Protein AF-A0AAW7A2A3-F1 (afdb_monomer_lite)

Structure (mmCIF, N/CA/C/O backbone):
data_AF-A0AAW7A2A3-F1
#
_entry.id   AF-A0AAW7A2A3-F1
#
loop_
_atom_site.group_PDB
_atom_site.id
_atom_site.type_symbol
_atom_site.label_atom_id
_atom_site.label_alt_id
_atom_site.label_comp_id
_atom_site.label_asym_id
_atom_site.label_entity_id
_atom_site.label_seq_id
_atom_site.pdbx_PDB_ins_code
_atom_site.Cartn_x
_atom_site.Cartn_y
_atom_site.Cartn_z
_atom_site.occupancy
_atom_site.B_iso_or_equiv
_atom_site.auth_seq_id
_atom_site.auth_comp_id
_atom_site.auth_asym_id
_atom_site.auth_atom_id
_atom_site.pdbx_PDB_model_num
ATOM 1 N N . MET A 1 1 ? -3.546 -14.187 14.830 1.00 72.31 1 MET A N 1
ATOM 2 C CA . MET A 1 1 ? -2.848 -13.760 13.593 1.00 72.31 1 MET A CA 1
ATOM 3 C C . MET A 1 1 ? -2.333 -12.340 13.786 1.00 72.31 1 MET A C 1
ATOM 5 O O . MET A 1 1 ? -3.134 -11.482 14.148 1.00 72.31 1 MET A O 1
ATOM 9 N N . SER A 1 2 ? -1.035 -12.089 13.595 1.00 92.38 2 SER A N 1
ATOM 10 C CA . SER A 1 2 ? -0.449 -10.743 13.715 1.00 92.38 2 SER A CA 1
ATOM 11 C C . SER A 1 2 ? -0.889 -9.828 12.5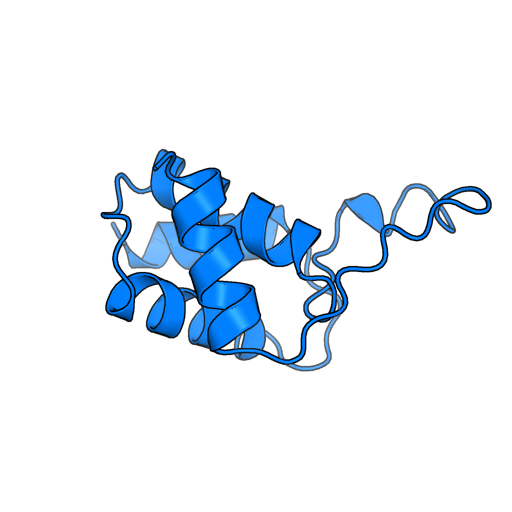65 1.00 92.38 2 SER A C 1
ATOM 13 O O . SER A 1 2 ? -1.277 -10.313 11.501 1.00 92.38 2 SER A O 1
ATOM 15 N N . ASN A 1 3 ? -0.813 -8.504 12.740 1.00 92.38 3 ASN A N 1
ATOM 16 C CA . ASN A 1 3 ? -1.155 -7.551 11.671 1.00 92.38 3 ASN A CA 1
ATOM 17 C C . ASN A 1 3 ? -0.305 -7.778 10.412 1.00 92.38 3 ASN A C 1
ATOM 19 O O . ASN A 1 3 ? -0.837 -7.785 9.305 1.00 92.38 3 ASN A O 1
ATOM 23 N N . THR A 1 4 ? 0.981 -8.096 10.575 1.00 92.44 4 THR A N 1
ATOM 24 C CA . THR A 1 4 ? 1.872 -8.499 9.477 1.00 92.44 4 THR A CA 1
ATOM 25 C C . THR A 1 4 ? 1.343 -9.718 8.723 1.00 92.44 4 THR A C 1
ATOM 27 O O . THR A 1 4 ? 1.313 -9.711 7.492 1.00 92.44 4 THR A O 1
ATOM 30 N N . GLN A 1 5 ? 0.888 -10.755 9.436 1.00 93.31 5 GLN A N 1
ATOM 31 C CA . GLN A 1 5 ? 0.297 -11.945 8.815 1.00 93.31 5 GLN A CA 1
ATOM 32 C C . GLN A 1 5 ? -1.022 -11.620 8.105 1.00 93.31 5 GLN A C 1
ATOM 34 O O . GLN A 1 5 ? -1.232 -12.102 6.996 1.00 93.31 5 GLN A O 1
ATOM 39 N N . LYS A 1 6 ? -1.880 -10.777 8.699 1.00 94.44 6 LYS A N 1
ATOM 40 C CA . LYS A 1 6 ? -3.148 -10.341 8.090 1.00 94.44 6 LYS A CA 1
ATOM 41 C C . LYS A 1 6 ? -2.914 -9.619 6.761 1.00 94.44 6 LYS A C 1
ATOM 43 O O . LYS A 1 6 ? -3.520 -9.992 5.762 1.00 94.44 6 LYS A O 1
ATOM 48 N N . VAL A 1 7 ? -2.014 -8.631 6.740 1.00 94.19 7 VAL A N 1
ATOM 49 C CA . VAL A 1 7 ? -1.667 -7.872 5.524 1.00 94.19 7 VAL A CA 1
ATOM 50 C C . VAL A 1 7 ? -1.040 -8.794 4.479 1.00 94.19 7 VAL A C 1
ATOM 52 O O . VAL A 1 7 ? -1.447 -8.776 3.324 1.00 94.19 7 VAL A O 1
ATOM 55 N N . THR A 1 8 ? -0.093 -9.647 4.884 1.00 94.06 8 THR A N 1
ATOM 56 C CA . THR A 1 8 ? 0.575 -10.592 3.972 1.00 94.06 8 THR A CA 1
ATOM 57 C C . THR A 1 8 ? -0.422 -11.548 3.326 1.00 94.06 8 THR A C 1
ATOM 59 O O . THR A 1 8 ? -0.403 -11.715 2.110 1.00 94.06 8 THR A O 1
ATOM 62 N N . LYS A 1 9 ? -1.298 -12.166 4.128 1.00 94.94 9 LYS A N 1
ATOM 63 C CA . LYS A 1 9 ? -2.327 -13.079 3.629 1.00 94.94 9 LYS A CA 1
ATOM 64 C C . LYS A 1 9 ? -3.265 -12.361 2.666 1.00 94.94 9 LYS A C 1
ATOM 66 O O . LYS A 1 9 ? -3.460 -12.835 1.558 1.00 94.94 9 LYS A O 1
ATOM 71 N N . TRP A 1 10 ? -3.766 -11.187 3.048 1.00 96.25 10 TRP A N 1
ATOM 72 C CA . TRP A 1 10 ? -4.654 -10.419 2.182 1.00 96.25 10 TRP A CA 1
ATOM 73 C C . TRP A 1 10 ? -3.985 -10.043 0.851 1.00 96.25 10 TRP A C 1
ATOM 75 O O . TRP A 1 10 ? -4.583 -10.243 -0.200 1.00 96.25 10 TRP A O 1
ATOM 85 N N . LEU A 1 11 ? -2.731 -9.576 0.866 1.00 94.88 11 LEU A N 1
ATOM 86 C CA . LEU A 1 11 ? -2.003 -9.244 -0.361 1.00 94.88 11 LEU A CA 1
ATOM 87 C C . LEU A 1 11 ? -1.782 -10.476 -1.250 1.00 94.88 11 LEU A C 1
ATOM 89 O O . LEU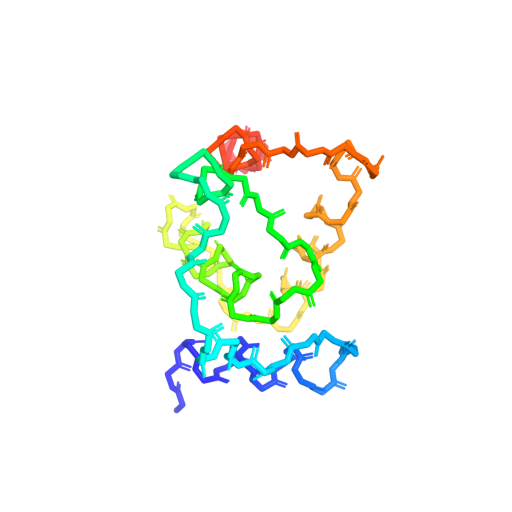 A 1 11 ? -1.947 -10.369 -2.459 1.00 94.88 11 LEU A O 1
ATOM 93 N N . LYS A 1 12 ? -1.445 -11.642 -0.686 1.00 94.12 12 LYS A N 1
ATOM 94 C CA . LYS A 1 12 ? -1.303 -12.888 -1.461 1.00 94.12 12 LY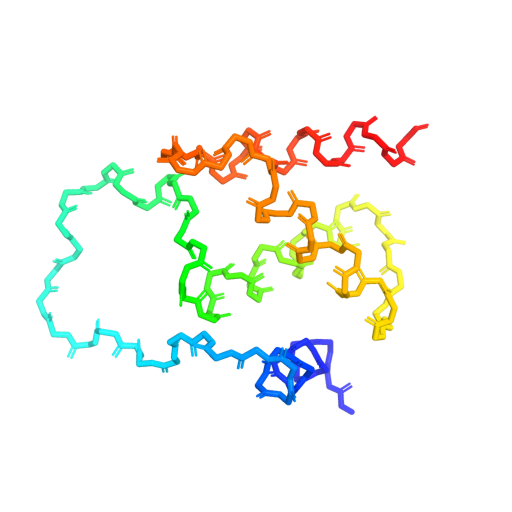S A CA 1
ATOM 95 C C . LYS A 1 12 ? -2.624 -13.362 -2.064 1.00 94.12 12 LYS A C 1
ATOM 97 O O . LYS A 1 12 ? -2.639 -13.796 -3.206 1.00 94.12 12 LYS A O 1
ATOM 102 N N . ASP A 1 13 ? -3.711 -13.251 -1.308 1.00 95.50 13 ASP A N 1
ATOM 103 C CA . ASP A 1 13 ? -5.026 -13.737 -1.731 1.00 95.50 13 ASP A CA 1
ATOM 104 C C . ASP A 1 13 ? -5.690 -12.799 -2.768 1.00 95.50 13 ASP A C 1
ATOM 106 O O . ASP A 1 13 ? -6.568 -13.233 -3.505 1.00 95.50 13 ASP A O 1
ATOM 110 N N . ASN A 1 14 ? -5.290 -11.518 -2.834 1.00 94.88 14 ASN A N 1
ATOM 111 C CA . ASN A 1 14 ? -5.966 -10.485 -3.642 1.00 94.88 14 ASN A CA 1
ATOM 112 C C . ASN A 1 14 ? -5.068 -9.814 -4.698 1.00 94.88 14 ASN A C 1
ATOM 114 O O . ASN A 1 14 ? -5.520 -8.918 -5.414 1.00 94.88 14 ASN A O 1
ATOM 118 N N . THR A 1 15 ? -3.783 -10.170 -4.784 1.00 92.62 15 THR A N 1
ATOM 119 C CA . THR A 1 15 ? -2.837 -9.528 -5.708 1.00 92.62 15 THR A CA 1
ATOM 120 C C . THR A 1 15 ? -1.820 -10.517 -6.263 1.00 92.62 15 THR A C 1
ATOM 122 O O . THR A 1 15 ? -1.421 -11.456 -5.585 1.00 92.62 15 THR A O 1
ATOM 125 N N . ASN A 1 16 ? -1.310 -10.225 -7.460 1.00 90.69 16 ASN A N 1
ATOM 126 C CA . ASN A 1 16 ? -0.221 -10.975 -8.094 1.00 90.69 16 ASN A CA 1
ATOM 127 C C . ASN A 1 16 ? 1.146 -10.297 -7.872 1.00 90.69 16 ASN A C 1
ATOM 129 O O . ASN A 1 16 ? 1.955 -10.213 -8.792 1.00 90.69 16 ASN A O 1
ATOM 133 N N . LEU A 1 17 ? 1.380 -9.725 -6.683 1.00 89.88 17 LEU A N 1
ATOM 134 C CA . LEU A 1 17 ? 2.657 -9.078 -6.354 1.00 89.88 17 LEU A CA 1
ATOM 135 C C . LEU A 1 17 ? 3.790 -10.104 -6.261 1.00 89.88 17 LEU A C 1
ATOM 137 O O . LEU A 1 17 ? 3.576 -11.247 -5.854 1.00 89.88 17 LEU A O 1
ATOM 141 N N . SER A 1 18 ? 5.012 -9.672 -6.572 1.00 88.56 18 SER A N 1
ATOM 142 C CA . SER A 1 18 ? 6.187 -10.515 -6.398 1.00 88.56 18 SER A CA 1
ATOM 143 C C . SER A 1 18 ? 6.521 -10.680 -4.915 1.00 88.56 18 SER A C 1
ATOM 145 O O . SER A 1 18 ? 6.659 -9.704 -4.177 1.00 88.56 18 SER A O 1
ATOM 147 N N . TRP A 1 19 ? 6.663 -11.931 -4.479 1.00 84.81 19 TRP A N 1
ATOM 148 C CA . TRP A 1 19 ? 7.108 -12.308 -3.131 1.00 84.81 19 TRP A CA 1
ATOM 149 C C . TRP A 1 19 ? 8.479 -12.978 -3.140 1.00 84.81 19 TRP A C 1
ATOM 151 O O . TRP A 1 19 ? 8.899 -13.554 -2.128 1.00 84.81 19 TRP A O 1
ATOM 161 N N . THR A 1 20 ? 9.182 -12.920 -4.268 1.00 76.75 20 THR A N 1
ATOM 162 C CA . THR A 1 20 ? 10.586 -13.296 -4.319 1.00 76.75 20 THR A CA 1
ATOM 163 C C . THR A 1 20 ? 11.352 -12.222 -3.566 1.00 76.75 20 THR A C 1
ATOM 165 O O . THR A 1 20 ? 11.434 -11.087 -4.022 1.00 76.75 20 THR A O 1
ATOM 168 N N . ARG A 1 21 ? 11.905 -12.550 -2.393 1.00 59.06 21 ARG A N 1
ATOM 169 C CA . ARG A 1 21 ? 13.033 -11.756 -1.908 1.00 59.06 21 ARG A CA 1
ATOM 170 C C . ARG A 1 21 ? 14.118 -11.981 -2.942 1.00 59.06 21 ARG A C 1
ATOM 172 O O . ARG A 1 21 ? 14.587 -13.111 -3.053 1.00 59.06 21 ARG A O 1
ATOM 179 N N . THR A 1 22 ? 14.469 -10.965 -3.713 1.00 57.03 22 THR A N 1
ATOM 180 C CA . THR A 1 22 ? 15.661 -11.015 -4.558 1.00 57.03 22 THR A CA 1
ATOM 181 C C . THR A 1 22 ? 16.861 -11.074 -3.610 1.00 57.03 22 THR A C 1
ATOM 183 O O . THR A 1 22 ? 17.395 -10.063 -3.173 1.00 57.03 22 THR A O 1
ATOM 186 N N . GLY A 1 23 ? 17.172 -12.281 -3.136 1.00 48.19 23 GLY A N 1
ATOM 187 C CA . GLY A 1 23 ? 18.357 -12.611 -2.361 1.00 48.19 23 GLY A CA 1
ATOM 188 C C . GLY A 1 23 ? 19.423 -13.046 -3.348 1.00 48.19 23 GLY A C 1
ATOM 189 O O . GLY A 1 23 ? 19.567 -14.236 -3.601 1.00 48.19 23 GLY A O 1
ATOM 190 N N . GLY A 1 24 ? 20.084 -12.075 -3.964 1.00 46.16 24 GLY A N 1
ATOM 191 C CA . GLY A 1 24 ? 21.096 -12.308 -4.985 1.00 46.16 24 GLY A CA 1
ATOM 192 C C . GLY A 1 24 ? 21.565 -10.980 -5.552 1.00 46.16 24 GLY A C 1
ATOM 193 O O . GLY A 1 24 ? 20.865 -10.399 -6.373 1.00 46.16 24 GLY A O 1
ATOM 194 N N . ASP A 1 25 ? 22.722 -10.558 -5.047 1.00 41.94 25 ASP A N 1
ATOM 195 C CA . ASP A 1 25 ? 23.503 -9.358 -5.338 1.00 41.94 25 ASP A CA 1
ATOM 196 C C . ASP A 1 25 ? 22.849 -7.997 -5.068 1.00 41.94 25 ASP A C 1
ATOM 198 O O . ASP A 1 25 ? 21.652 -7.774 -5.207 1.00 41.94 25 ASP A O 1
ATOM 202 N N . GLU A 1 26 ? 23.678 -7.115 -4.522 1.00 47.03 26 GLU A N 1
ATOM 203 C CA . GLU A 1 26 ? 23.354 -5.863 -3.847 1.00 47.03 26 GLU A CA 1
ATOM 204 C C . GLU A 1 26 ? 22.271 -5.022 -4.545 1.00 47.03 26 GLU A C 1
ATOM 206 O O . GLU A 1 26 ? 22.203 -4.988 -5.774 1.00 47.03 26 GLU A O 1
ATOM 211 N N . PRO A 1 27 ? 21.437 -4.273 -3.791 1.00 49.06 27 PRO A N 1
ATOM 212 C CA . PRO A 1 27 ? 20.455 -3.405 -4.422 1.00 49.06 27 PRO A CA 1
ATOM 213 C C . PRO A 1 27 ? 21.186 -2.440 -5.360 1.00 49.06 27 PRO A C 1
ATOM 215 O O . PRO A 1 27 ? 22.149 -1.804 -4.913 1.00 49.06 27 PRO A O 1
ATOM 218 N N . PRO A 1 28 ? 20.751 -2.307 -6.625 1.00 47.50 28 PRO A N 1
ATOM 219 C CA . PRO A 1 28 ? 21.354 -1.362 -7.543 1.00 47.50 28 PRO A CA 1
ATOM 220 C C . PRO A 1 28 ? 21.194 0.033 -6.939 1.00 47.50 28 PRO A C 1
ATOM 222 O O . PRO A 1 28 ? 20.101 0.578 -6.896 1.00 47.50 28 PRO A O 1
ATOM 225 N N . VAL A 1 29 ? 22.306 0.580 -6.439 1.00 51.53 29 VAL A N 1
ATOM 226 C CA . VAL A 1 29 ? 22.482 1.955 -5.958 1.00 51.53 29 VAL A CA 1
ATOM 227 C C . VAL A 1 29 ? 21.573 2.338 -4.771 1.00 51.53 29 VAL A C 1
ATOM 229 O O . VAL A 1 29 ? 20.350 2.332 -4.832 1.00 51.53 29 VAL A O 1
ATOM 232 N N . LYS A 1 30 ? 22.179 2.782 -3.662 1.00 54.56 30 LYS A N 1
ATOM 233 C CA . LYS A 1 30 ? 21.533 3.213 -2.394 1.00 54.56 30 LYS A CA 1
ATOM 234 C C . LYS A 1 30 ? 20.290 4.130 -2.520 1.00 54.56 30 LYS A C 1
ATOM 236 O O . LYS A 1 30 ? 19.565 4.272 -1.540 1.00 54.56 30 LYS A O 1
ATOM 241 N N . GLN A 1 31 ? 20.044 4.746 -3.678 1.00 54.06 31 GLN A N 1
ATOM 242 C CA . GLN A 1 31 ? 18.887 5.596 -3.963 1.00 54.06 31 GLN A CA 1
ATOM 243 C C . GLN A 1 31 ? 17.562 4.840 -4.114 1.00 54.06 31 GLN A C 1
ATOM 245 O O . GLN A 1 31 ? 16.560 5.370 -3.644 1.00 54.06 31 GLN A O 1
ATOM 250 N N . ASP A 1 32 ? 17.520 3.640 -4.708 1.00 64.94 32 ASP A N 1
ATOM 251 C CA . ASP A 1 32 ? 16.234 2.975 -4.998 1.00 64.94 32 ASP A CA 1
ATOM 252 C C . ASP A 1 32 ? 15.490 2.537 -3.723 1.00 64.94 32 ASP A C 1
ATOM 254 O O . ASP A 1 32 ? 14.265 2.539 -3.703 1.00 64.94 32 ASP A O 1
ATOM 258 N N . ARG A 1 33 ? 16.204 2.334 -2.604 1.00 73.12 33 ARG A N 1
ATOM 259 C CA . ARG A 1 33 ? 15.615 2.068 -1.271 1.00 73.12 33 ARG A CA 1
ATOM 260 C C . ARG A 1 33 ? 14.729 3.200 -0.737 1.00 73.12 33 ARG A C 1
ATOM 262 O O . ARG A 1 33 ? 13.977 2.996 0.212 1.00 73.12 33 ARG A O 1
ATOM 269 N N . LEU A 1 34 ? 14.870 4.414 -1.274 1.00 84.69 34 LEU A N 1
ATOM 270 C CA . LEU A 1 34 ? 14.042 5.557 -0.885 1.00 84.69 34 LEU A CA 1
ATOM 271 C C . LEU A 1 34 ? 12.694 5.567 -1.606 1.00 84.69 34 LEU A C 1
ATOM 273 O O . LEU A 1 34 ? 11.821 6.340 -1.211 1.00 84.69 34 LEU A O 1
ATOM 277 N N . TYR A 1 35 ? 12.532 4.754 -2.650 1.00 88.25 35 TYR A N 1
ATOM 278 C CA . TYR A 1 35 ? 11.357 4.718 -3.508 1.00 88.25 35 TYR A CA 1
ATOM 279 C C . TYR A 1 35 ? 10.572 3.432 -3.283 1.00 88.25 35 TYR A C 1
ATOM 281 O O . TYR A 1 35 ? 11.142 2.393 -2.982 1.00 88.25 35 TYR A O 1
ATOM 289 N N . ILE A 1 36 ? 9.253 3.504 -3.439 1.00 89.56 36 ILE A N 1
ATOM 290 C CA . ILE A 1 36 ? 8.385 2.343 -3.244 1.00 89.56 36 ILE A CA 1
ATOM 291 C C . ILE A 1 36 ? 8.338 1.475 -4.507 1.00 89.56 36 ILE A C 1
ATOM 293 O O . ILE A 1 36 ? 7.886 1.932 -5.563 1.00 89.56 36 ILE A O 1
ATOM 297 N N . ASN A 1 37 ? 8.713 0.197 -4.402 1.00 89.00 37 ASN A N 1
ATOM 298 C CA . ASN A 1 37 ? 8.444 -0.785 -5.446 1.00 89.00 37 ASN A CA 1
ATOM 299 C C . ASN A 1 37 ? 7.009 -1.311 -5.327 1.00 89.00 37 ASN A C 1
ATOM 301 O O . ASN A 1 37 ? 6.681 -2.189 -4.527 1.00 89.00 37 ASN A O 1
ATOM 305 N N . ARG A 1 38 ? 6.124 -0.790 -6.183 1.00 89.12 38 ARG A N 1
ATOM 306 C CA . ARG A 1 38 ? 4.701 -1.167 -6.200 1.00 89.12 38 ARG A CA 1
ATOM 307 C C . ARG A 1 38 ? 4.434 -2.592 -6.702 1.00 89.12 38 ARG A C 1
ATOM 309 O O . ARG A 1 38 ? 3.286 -3.034 -6.635 1.00 89.12 38 ARG A O 1
ATOM 316 N N . SER A 1 39 ? 5.459 -3.282 -7.201 1.00 88.25 39 SER A N 1
ATOM 317 C CA . SER A 1 39 ? 5.387 -4.662 -7.688 1.00 88.25 39 SER A CA 1
ATOM 318 C C . SER A 1 39 ? 5.860 -5.688 -6.653 1.00 88.25 39 SER A C 1
ATOM 320 O O . SER A 1 39 ? 5.582 -6.875 -6.819 1.00 88.25 39 SER A O 1
ATOM 322 N N . GLU A 1 40 ? 6.522 -5.261 -5.571 1.00 89.62 40 GLU A N 1
ATOM 323 C CA . GLU A 1 40 ? 7.025 -6.150 -4.520 1.00 89.62 40 GLU A CA 1
ATOM 324 C C . GLU A 1 40 ? 6.088 -6.201 -3.309 1.00 89.62 40 GLU A C 1
ATOM 326 O O . GLU A 1 40 ? 5.830 -5.211 -2.624 1.00 89.62 40 GLU A O 1
ATOM 331 N N . GLY A 1 41 ? 5.600 -7.404 -3.000 1.00 90.81 41 GLY A N 1
ATOM 332 C CA . GLY A 1 41 ? 4.665 -7.653 -1.906 1.00 90.81 41 GLY A CA 1
ATOM 333 C C . GLY A 1 41 ? 5.222 -7.280 -0.533 1.00 90.81 41 GLY A C 1
ATOM 334 O O . GLY A 1 41 ? 4.467 -6.815 0.321 1.00 90.81 41 GLY A O 1
ATOM 335 N N . TYR A 1 42 ? 6.535 -7.429 -0.322 1.00 89.69 42 TYR A N 1
ATOM 336 C CA . TYR A 1 42 ? 7.187 -7.048 0.935 1.00 89.69 42 TYR A CA 1
ATOM 337 C C . TYR A 1 42 ? 7.186 -5.536 1.156 1.00 89.69 42 TYR A C 1
ATOM 339 O O . TYR A 1 42 ? 6.801 -5.096 2.238 1.00 89.69 42 TYR A O 1
ATOM 347 N N . GLU A 1 43 ? 7.536 -4.753 0.135 1.00 90.31 43 GLU A N 1
ATOM 348 C CA . GLU A 1 43 ? 7.562 -3.290 0.224 1.00 90.31 43 GLU A CA 1
ATOM 349 C C . GLU A 1 43 ? 6.158 -2.723 0.441 1.00 90.31 43 GLU A C 1
ATOM 351 O O . GLU A 1 43 ? 5.942 -1.902 1.333 1.00 90.31 43 GLU A O 1
ATOM 356 N N . ILE A 1 44 ? 5.169 -3.234 -0.300 1.00 92.94 44 ILE A N 1
ATOM 357 C CA . ILE A 1 44 ? 3.767 -2.846 -0.115 1.00 92.94 44 ILE A CA 1
ATOM 358 C C . ILE A 1 44 ? 3.264 -3.208 1.287 1.00 92.94 44 ILE A C 1
ATOM 360 O O . ILE A 1 44 ? 2.589 -2.400 1.928 1.00 92.94 44 ILE A O 1
ATOM 364 N N . ARG A 1 45 ? 3.591 -4.404 1.793 1.00 94.50 45 ARG A N 1
ATOM 365 C CA . ARG A 1 45 ? 3.223 -4.824 3.152 1.00 94.50 45 ARG A CA 1
ATOM 366 C C . ARG A 1 45 ? 3.824 -3.889 4.195 1.00 94.50 45 ARG A C 1
ATOM 368 O O . ARG A 1 45 ? 3.098 -3.436 5.079 1.00 94.50 45 ARG A O 1
ATOM 375 N N . ASP A 1 46 ? 5.126 -3.635 4.118 1.00 92.75 46 ASP A N 1
ATOM 376 C CA . ASP A 1 46 ? 5.837 -2.833 5.115 1.00 92.75 46 ASP A CA 1
ATOM 377 C C . ASP A 1 46 ? 5.371 -1.374 5.081 1.00 92.75 46 ASP A C 1
ATOM 379 O O . ASP A 1 46 ? 5.140 -0.778 6.137 1.00 92.75 46 ASP A O 1
ATOM 383 N N . PHE A 1 47 ? 5.082 -0.843 3.889 1.00 94.38 47 PHE A N 1
ATOM 384 C CA . PHE A 1 47 ? 4.430 0.452 3.731 1.00 94.38 47 PHE A CA 1
ATOM 385 C C . PHE A 1 47 ? 3.048 0.493 4.403 1.00 94.38 47 PHE A C 1
ATOM 387 O O . PHE A 1 47 ? 2.782 1.395 5.196 1.00 94.38 47 PHE A O 1
ATOM 394 N N . ILE A 1 48 ? 2.171 -0.484 4.132 1.00 95.00 48 ILE A N 1
ATOM 395 C CA . ILE A 1 48 ? 0.823 -0.544 4.726 1.00 95.00 48 ILE A CA 1
ATOM 396 C C . ILE A 1 48 ? 0.906 -0.625 6.254 1.00 95.00 48 ILE A C 1
ATOM 398 O O . ILE A 1 48 ? 0.187 0.095 6.942 1.00 95.00 48 ILE A O 1
ATOM 402 N N . LEU A 1 49 ? 1.796 -1.459 6.800 1.00 94.81 49 LEU A N 1
ATOM 403 C CA . LEU A 1 49 ? 1.989 -1.573 8.248 1.00 94.81 49 LEU A CA 1
ATOM 404 C C . LEU A 1 49 ? 2.419 -0.240 8.868 1.00 94.81 49 LEU A C 1
ATOM 406 O O . LEU A 1 49 ? 1.877 0.155 9.901 1.00 94.81 49 LEU A O 1
ATOM 410 N N . ARG A 1 50 ? 3.361 0.464 8.230 1.00 94.38 50 ARG A N 1
ATOM 411 C CA . ARG A 1 50 ? 3.822 1.778 8.689 1.00 94.38 50 ARG A CA 1
ATOM 412 C C . ARG A 1 50 ? 2.708 2.819 8.626 1.00 94.38 50 ARG A C 1
ATOM 414 O O . ARG A 1 50 ? 2.433 3.464 9.632 1.00 94.38 50 ARG A O 1
ATOM 421 N N . TYR A 1 51 ? 2.025 2.924 7.489 1.00 94.81 51 TYR A N 1
ATOM 422 C CA . TYR A 1 51 ? 0.904 3.843 7.294 1.00 94.81 51 TYR A CA 1
ATOM 423 C C . TYR A 1 51 ? -0.202 3.633 8.333 1.00 94.81 51 TYR A C 1
ATOM 425 O O . TYR A 1 51 ? -0.708 4.593 8.909 1.00 94.81 51 TYR A O 1
ATOM 433 N N . TYR A 1 52 ? -0.537 2.379 8.636 1.00 95.62 52 TYR A N 1
ATOM 434 C CA . TYR A 1 52 ? -1.620 2.067 9.569 1.00 95.62 52 TYR A CA 1
ATOM 435 C C . TYR A 1 52 ? -1.221 2.377 11.001 1.00 95.62 52 TYR A C 1
ATOM 437 O O . TYR A 1 52 ? -2.046 2.859 11.771 1.00 95.62 52 TYR A O 1
ATOM 445 N N . LYS A 1 53 ? 0.050 2.154 11.342 1.00 93.75 53 LYS A N 1
ATOM 446 C CA . LYS A 1 53 ? 0.603 2.542 12.635 1.00 93.75 53 LYS A CA 1
ATOM 447 C C . LYS A 1 53 ? 0.597 4.063 12.817 1.00 93.75 53 LYS A C 1
ATOM 449 O O . LYS A 1 53 ? 0.168 4.531 13.863 1.00 93.75 53 LYS A O 1
ATOM 454 N N . GLU A 1 54 ? 1.051 4.825 11.822 1.00 92.69 54 GLU A N 1
ATOM 455 C CA . GLU A 1 54 ? 1.144 6.292 11.911 1.00 92.69 54 GLU A CA 1
ATOM 456 C C . GLU A 1 54 ? -0.229 6.979 11.896 1.00 92.69 54 GLU A C 1
ATOM 458 O O . GLU A 1 54 ? -0.415 8.002 12.551 1.00 92.69 54 GLU A O 1
ATOM 463 N N . CYS A 1 55 ? -1.204 6.400 11.195 1.00 92.12 55 CYS A N 1
ATOM 464 C CA . CYS A 1 55 ? -2.557 6.950 11.078 1.00 92.12 55 CYS A CA 1
ATOM 465 C C . CYS A 1 55 ? -3.587 6.273 11.999 1.00 92.12 55 CYS A C 1
ATOM 467 O O . CYS A 1 55 ? -4.778 6.543 11.866 1.00 92.12 55 CYS A O 1
ATOM 469 N N . ASN A 1 56 ? -3.153 5.379 12.896 1.00 92.50 56 ASN A N 1
ATOM 470 C CA . ASN A 1 56 ? -4.011 4.584 13.782 1.00 92.50 56 ASN A CA 1
ATOM 471 C C . ASN A 1 56 ? -5.185 3.890 13.049 1.00 92.50 56 ASN A C 1
ATOM 473 O O . ASN A 1 56 ? -6.336 3.933 13.486 1.00 92.50 56 ASN A O 1
ATOM 477 N N . LEU A 1 57 ? -4.901 3.278 11.895 1.00 91.94 57 LEU A N 1
ATOM 478 C CA . LEU A 1 57 ? -5.911 2.641 11.047 1.00 91.94 57 LEU A CA 1
ATOM 479 C C . LEU A 1 57 ? -6.153 1.181 11.434 1.00 91.94 57 LEU A C 1
ATOM 481 O O . LEU A 1 57 ? -5.241 0.422 11.765 1.00 91.94 57 LEU A O 1
ATOM 485 N N . GLU A 1 58 ? -7.405 0.755 11.296 1.00 93.69 58 GLU A N 1
ATOM 486 C CA . GLU A 1 58 ? -7.809 -0.620 11.562 1.00 93.69 58 GLU A CA 1
ATOM 487 C C . GLU A 1 58 ? -7.339 -1.592 10.463 1.00 93.69 58 GLU A C 1
ATOM 489 O O . GLU A 1 58 ? -7.481 -1.347 9.261 1.00 93.69 58 GLU A O 1
ATOM 494 N N . HIS A 1 59 ? -6.841 -2.751 10.887 1.00 93.88 59 HIS A N 1
ATOM 495 C CA . HIS A 1 59 ? -6.334 -3.827 10.038 1.00 93.88 59 HIS A CA 1
ATOM 496 C C . HIS A 1 59 ? -7.451 -4.738 9.487 1.00 93.88 59 HIS A C 1
ATOM 498 O O . HIS A 1 59 ? -7.604 -5.882 9.929 1.00 93.88 59 HIS A O 1
ATOM 504 N N . LYS A 1 60 ? -8.197 -4.246 8.487 1.00 93.56 60 LYS A N 1
ATOM 505 C CA . LYS A 1 60 ? -9.286 -4.970 7.797 1.00 93.56 60 LYS A CA 1
ATOM 506 C C . LYS A 1 60 ? -9.144 -4.982 6.273 1.00 93.56 60 LYS A C 1
ATOM 508 O O . LYS A 1 60 ? -8.555 -4.074 5.693 1.00 93.56 60 LYS A O 1
ATOM 513 N N . GLY A 1 61 ? -9.735 -5.992 5.627 1.00 91.56 61 GLY A N 1
ATOM 514 C CA . GLY A 1 61 ? -9.635 -6.221 4.177 1.00 91.56 61 GLY A CA 1
ATOM 515 C C . GLY A 1 61 ? -10.029 -5.015 3.319 1.00 91.56 61 GLY A C 1
ATOM 516 O O . GLY A 1 61 ? -9.288 -4.642 2.415 1.00 91.56 61 GLY A O 1
ATOM 517 N N . SER A 1 62 ? -11.132 -4.344 3.661 1.00 92.75 62 SER A N 1
ATOM 518 C CA . SER A 1 62 ? -11.594 -3.141 2.952 1.00 92.75 62 SER A CA 1
ATOM 519 C C . SER A 1 62 ? -10.583 -1.993 3.020 1.00 92.75 62 SER A C 1
ATOM 521 O O . SER A 1 62 ? -10.356 -1.292 2.036 1.00 92.75 62 SER A O 1
ATOM 523 N N . ASN A 1 63 ? -9.927 -1.813 4.171 1.00 93.88 63 ASN A N 1
ATOM 524 C CA . ASN A 1 63 ? -8.906 -0.784 4.327 1.00 93.88 63 ASN A CA 1
ATOM 525 C C . ASN A 1 63 ? -7.682 -1.126 3.476 1.00 93.88 63 ASN A C 1
ATOM 527 O O . ASN A 1 63 ? -7.139 -0.235 2.815 1.00 93.88 63 ASN A O 1
ATOM 531 N N . TYR A 1 64 ? -7.262 -2.397 3.460 1.00 95.00 64 TYR A N 1
ATOM 532 C CA . TYR A 1 64 ? -6.120 -2.841 2.658 1.00 95.00 64 TYR A CA 1
ATOM 533 C C . TYR A 1 64 ? -6.359 -2.592 1.173 1.00 95.00 64 TYR A C 1
ATOM 535 O O . TYR A 1 64 ? -5.475 -2.070 0.497 1.00 95.00 64 TYR A O 1
ATOM 543 N N . GLU A 1 65 ? -7.572 -2.862 0.694 1.00 94.81 65 GLU A N 1
ATOM 544 C CA . GLU A 1 65 ? -7.974 -2.586 -0.681 1.00 94.81 65 GLU A CA 1
ATOM 545 C C . GLU A 1 65 ? -7.886 -1.096 -1.025 1.00 94.81 65 GLU A C 1
ATOM 547 O O . GLU A 1 65 ? -7.244 -0.717 -2.008 1.00 94.81 65 GLU A O 1
ATOM 552 N N . ILE A 1 66 ? -8.475 -0.236 -0.187 1.00 93.69 66 ILE A N 1
ATOM 553 C CA . ILE A 1 66 ? -8.431 1.223 -0.360 1.00 93.69 66 ILE A CA 1
ATOM 554 C C . ILE A 1 66 ? -6.982 1.717 -0.353 1.00 93.69 66 ILE A C 1
ATOM 556 O O . ILE A 1 66 ? -6.594 2.546 -1.177 1.00 93.69 66 ILE A O 1
ATOM 560 N N . SER A 1 67 ? -6.171 1.201 0.567 1.00 94.19 67 SER A N 1
ATOM 561 C CA . SER A 1 67 ? -4.771 1.604 0.727 1.00 94.19 67 SER A CA 1
ATOM 562 C C . SER A 1 67 ? -3.940 1.183 -0.477 1.00 94.19 67 SER A C 1
ATOM 564 O O . SER A 1 67 ? -3.207 1.998 -1.028 1.00 94.19 67 SER A O 1
ATOM 566 N N . LEU A 1 68 ? -4.114 -0.051 -0.953 1.00 94.62 68 LEU A N 1
ATOM 567 C CA . LEU A 1 68 ? -3.443 -0.552 -2.147 1.00 94.62 68 LEU A CA 1
ATOM 568 C C . LEU A 1 68 ? -3.832 0.251 -3.394 1.00 94.62 68 LEU A C 1
ATOM 570 O O . LEU A 1 68 ? -2.957 0.618 -4.177 1.00 94.62 68 LEU A O 1
ATOM 574 N N . LYS A 1 69 ? -5.122 0.569 -3.565 1.00 93.94 69 LYS A N 1
ATOM 575 C CA . LYS A 1 69 ? -5.601 1.439 -4.651 1.00 93.94 69 LYS A CA 1
ATOM 576 C C . LYS A 1 69 ? -4.925 2.810 -4.594 1.00 93.94 69 LYS A C 1
ATOM 578 O O . LYS A 1 69 ? -4.409 3.274 -5.605 1.00 93.94 69 LYS A O 1
ATOM 583 N N . LYS A 1 70 ? -4.857 3.434 -3.412 1.00 93.44 70 LYS A N 1
ATOM 584 C CA . LYS A 1 70 ? -4.163 4.718 -3.211 1.00 93.44 70 LYS A CA 1
ATOM 585 C C . LYS A 1 70 ? -2.669 4.633 -3.557 1.00 93.44 70 LYS A C 1
ATOM 587 O O . LYS A 1 70 ? -2.172 5.508 -4.257 1.00 93.44 70 LYS A O 1
ATOM 592 N N . ILE A 1 71 ? -1.978 3.573 -3.130 1.00 92.50 71 ILE A N 1
ATOM 593 C CA . ILE A 1 71 ? -0.553 3.346 -3.429 1.00 92.50 71 ILE A CA 1
ATOM 594 C C . ILE A 1 71 ? -0.311 3.205 -4.939 1.00 92.50 71 ILE A C 1
ATOM 596 O O . ILE A 1 71 ? 0.623 3.804 -5.473 1.00 92.50 71 ILE A O 1
ATOM 600 N N . LYS A 1 72 ? -1.157 2.435 -5.638 1.00 90.62 72 LYS A N 1
ATOM 601 C CA . LYS A 1 72 ? -1.051 2.214 -7.089 1.00 90.62 72 LYS A CA 1
ATOM 602 C C . LYS A 1 72 ? -1.390 3.460 -7.911 1.00 90.62 72 LYS A C 1
ATOM 604 O O . LYS A 1 72 ? -0.738 3.706 -8.920 1.00 90.62 72 LYS A O 1
ATOM 609 N N . ASN A 1 73 ? -2.369 4.245 -7.466 1.00 91.88 73 ASN A N 1
ATOM 610 C CA . ASN A 1 73 ? -2.880 5.396 -8.213 1.00 91.88 73 ASN A CA 1
ATOM 611 C C . ASN A 1 73 ? -2.129 6.703 -7.934 1.00 91.88 73 ASN A C 1
ATOM 613 O O . ASN A 1 73 ? -2.309 7.671 -8.667 1.00 91.88 73 ASN A O 1
ATOM 617 N N . PHE A 1 74 ? -1.324 6.787 -6.873 1.00 91.31 74 PHE A N 1
ATOM 618 C CA . PHE A 1 74 ? -0.524 7.983 -6.625 1.00 91.31 74 PHE A CA 1
ATOM 619 C C . PHE A 1 74 ? 0.636 8.051 -7.615 1.00 91.31 74 PHE A C 1
ATOM 621 O O . PHE A 1 74 ? 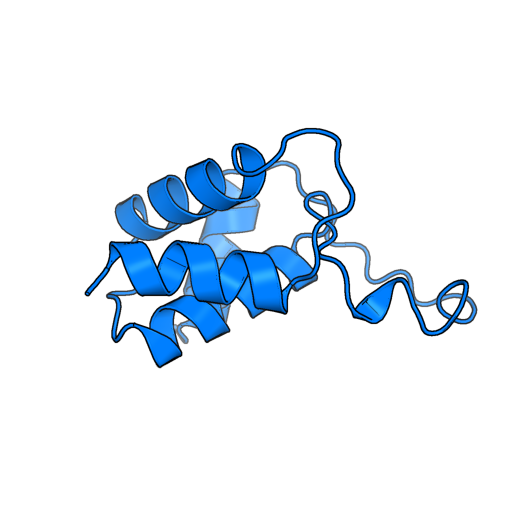1.527 7.210 -7.528 1.00 91.31 74 PHE A O 1
ATOM 628 N N . LYS A 1 75 ? 0.633 9.040 -8.521 1.00 89.88 75 LYS A N 1
ATOM 629 C CA . LYS A 1 75 ? 1.652 9.226 -9.574 1.00 89.88 75 LYS A CA 1
ATOM 630 C C . LYS A 1 75 ? 1.984 7.901 -10.292 1.00 89.88 75 LYS A C 1
ATOM 632 O O . LYS A 1 75 ? 3.079 7.348 -10.117 1.00 89.88 75 LYS A O 1
ATOM 637 N N . PRO A 1 76 ? 1.003 7.316 -11.005 1.00 86.44 76 PRO A N 1
ATOM 638 C CA . PRO A 1 76 ? 1.161 6.005 -11.619 1.00 86.44 76 PRO A CA 1
ATOM 639 C C . PRO A 1 76 ? 2.270 6.057 -12.677 1.00 86.44 76 PRO A C 1
ATOM 641 O O . PRO A 1 76 ? 2.331 6.987 -13.472 1.00 86.44 76 PRO A O 1
ATOM 644 N N . GLY A 1 77 ? 3.164 5.066 -12.670 1.00 80.19 77 GLY A N 1
ATOM 645 C CA . GLY A 1 77 ? 4.315 5.010 -13.581 1.00 80.19 77 GLY A CA 1
ATOM 646 C C . GLY A 1 77 ? 5.534 5.831 -13.143 1.00 80.19 77 GLY A C 1
ATO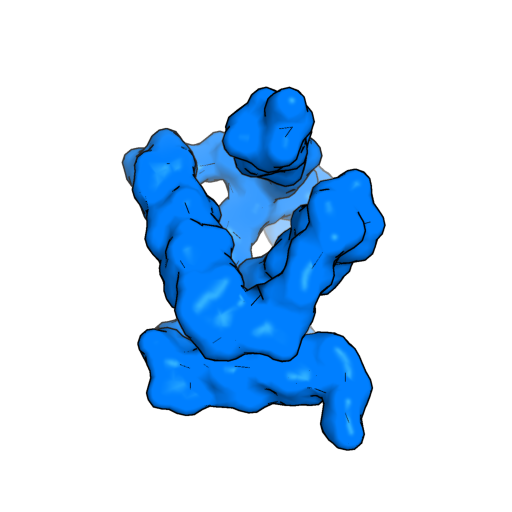M 647 O O . GLY A 1 77 ? 6.619 5.620 -13.677 1.00 80.19 77 GLY A O 1
ATOM 648 N N . GLU A 1 78 ? 5.410 6.697 -12.134 1.00 87.69 78 GLU A N 1
ATOM 649 C CA . GLU A 1 78 ? 6.546 7.447 -11.592 1.00 87.69 78 GLU A CA 1
ATOM 650 C C . GLU A 1 78 ? 7.221 6.705 -10.430 1.00 87.69 78 GLU A C 1
ATOM 652 O O . GLU A 1 78 ? 6.558 6.070 -9.593 1.00 87.69 78 GLU A O 1
ATOM 657 N N . LYS A 1 79 ? 8.551 6.849 -10.331 1.00 87.38 79 LYS A N 1
ATOM 658 C CA . LYS A 1 79 ? 9.299 6.505 -9.116 1.00 87.38 79 LYS A CA 1
ATOM 659 C C . LYS A 1 79 ? 8.938 7.512 -8.027 1.00 87.38 79 LYS A C 1
ATOM 661 O O . LYS A 1 79 ? 9.259 8.693 -8.120 1.00 87.38 79 LYS A O 1
ATOM 666 N N . VAL A 1 80 ? 8.273 7.032 -6.983 1.00 90.06 80 VAL A N 1
ATOM 667 C CA . VAL A 1 80 ? 7.813 7.858 -5.863 1.00 90.06 80 VAL A CA 1
ATOM 668 C C . VAL A 1 80 ? 8.576 7.491 -4.609 1.00 90.06 80 VAL A C 1
ATOM 670 O O . VAL A 1 80 ? 8.693 6.308 -4.289 1.00 90.06 80 VAL A O 1
ATOM 673 N N . LYS A 1 81 ? 9.074 8.503 -3.895 1.00 92.56 81 LYS A N 1
ATOM 674 C CA . LYS A 1 81 ? 9.696 8.290 -2.593 1.00 92.56 81 LYS A CA 1
ATOM 675 C C . LYS A 1 81 ? 8.668 7.734 -1.617 1.00 92.56 81 LYS A C 1
ATOM 677 O O . LYS A 1 81 ? 7.566 8.264 -1.488 1.00 92.56 81 LYS A O 1
ATOM 682 N N . THR A 1 82 ? 9.049 6.688 -0.899 1.00 91.06 82 THR A N 1
ATOM 683 C CA . THR A 1 82 ? 8.202 6.013 0.085 1.00 91.06 82 THR A CA 1
ATOM 684 C C . THR A 1 82 ? 7.694 6.996 1.141 1.00 91.06 82 THR A C 1
ATOM 686 O O . THR A 1 82 ? 6.525 6.937 1.512 1.00 91.06 82 THR A O 1
ATOM 689 N N . GLN A 1 83 ? 8.544 7.933 1.580 1.00 90.81 83 GLN A N 1
ATOM 690 C CA . GLN A 1 83 ? 8.162 8.961 2.550 1.00 90.81 83 GLN A CA 1
ATOM 691 C C . GLN A 1 83 ? 7.147 9.958 1.971 1.00 90.81 83 GLN A C 1
ATOM 693 O O . GLN A 1 83 ? 6.109 10.159 2.587 1.00 90.81 83 GLN A O 1
ATOM 698 N N . ASP A 1 84 ? 7.368 10.489 0.763 1.00 93.19 84 ASP A N 1
ATOM 699 C CA . ASP A 1 84 ? 6.430 11.423 0.118 1.00 93.19 84 ASP A CA 1
ATOM 700 C C . ASP A 1 84 ? 5.030 10.805 -0.052 1.00 93.19 84 ASP A C 1
ATOM 702 O O . ASP A 1 84 ? 4.014 11.465 0.168 1.00 93.19 84 ASP A O 1
ATOM 706 N N . LEU A 1 85 ? 4.961 9.520 -0.431 1.00 93.81 85 LEU A N 1
ATOM 707 C CA . LEU A 1 85 ? 3.688 8.803 -0.514 1.00 93.81 85 LEU A CA 1
ATOM 708 C C . LEU A 1 85 ? 3.037 8.668 0.865 1.00 93.81 85 LEU A C 1
ATOM 710 O O . LEU A 1 85 ? 1.833 8.879 0.994 1.00 93.81 85 LEU A O 1
ATOM 714 N N . LEU A 1 86 ? 3.814 8.299 1.883 1.00 93.44 86 LEU A N 1
ATOM 715 C CA . LEU A 1 86 ? 3.321 8.146 3.247 1.00 93.44 86 LEU A CA 1
ATOM 716 C C . LEU A 1 86 ? 2.741 9.459 3.776 1.00 93.44 86 LEU A C 1
ATOM 718 O O . LEU A 1 86 ? 1.602 9.465 4.236 1.00 93.44 86 LEU A O 1
ATOM 722 N N . ASP A 1 87 ? 3.476 10.558 3.619 1.00 93.56 87 ASP A N 1
ATOM 723 C CA . ASP A 1 87 ? 3.057 11.893 4.044 1.00 93.56 87 ASP A CA 1
ATOM 724 C C . ASP A 1 87 ? 1.785 12.326 3.305 1.00 93.56 87 ASP A C 1
ATOM 726 O O . ASP A 1 87 ? 0.828 12.786 3.930 1.00 93.56 87 ASP A O 1
ATOM 730 N N . HIS A 1 88 ? 1.712 12.095 1.988 1.00 93.25 88 HIS A N 1
ATOM 731 C CA . HIS A 1 88 ? 0.517 12.394 1.190 1.00 93.25 88 HIS A CA 1
ATOM 732 C C . HIS A 1 88 ? -0.709 11.593 1.636 1.00 93.25 88 HIS A C 1
ATOM 734 O O . HIS A 1 88 ? -1.818 12.127 1.696 1.00 93.25 88 HIS A O 1
ATOM 740 N N . LEU A 1 89 ? -0.545 10.301 1.935 1.00 92.50 89 LEU A N 1
ATOM 741 C CA . LEU A 1 89 ? -1.657 9.470 2.398 1.00 92.50 89 LEU A CA 1
ATOM 742 C C . LEU A 1 89 ? -2.065 9.801 3.833 1.00 92.50 89 LEU A C 1
ATOM 744 O O . LEU A 1 89 ? -3.261 9.780 4.121 1.00 92.50 89 LEU A O 1
ATOM 748 N N . ALA A 1 90 ? -1.110 10.112 4.709 1.00 90.31 90 ALA A N 1
ATOM 749 C CA . ALA A 1 90 ? -1.360 10.490 6.095 1.00 90.31 90 ALA A CA 1
ATOM 750 C C . ALA A 1 90 ? -2.054 11.855 6.203 1.00 90.31 90 ALA A C 1
ATOM 752 O O . ALA A 1 90 ? -3.002 12.002 6.973 1.00 90.31 90 ALA A O 1
ATOM 753 N N . ALA A 1 91 ? -1.659 12.825 5.373 1.00 90.75 91 ALA A N 1
ATOM 754 C CA . ALA A 1 91 ? -2.291 14.143 5.309 1.00 90.75 91 ALA A CA 1
ATOM 755 C C . ALA A 1 91 ? -3.774 14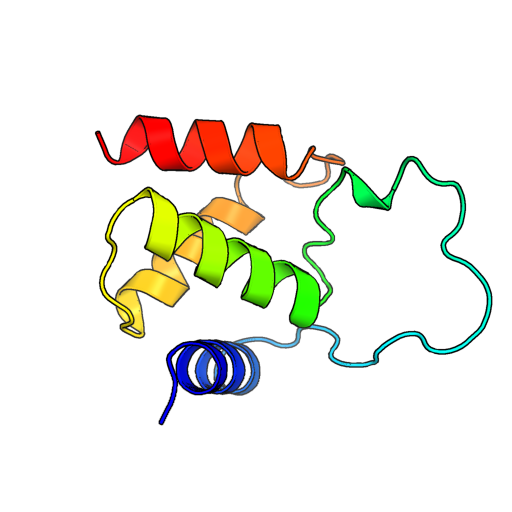.089 4.905 1.00 90.75 91 ALA A C 1
ATOM 757 O O . ALA A 1 91 ? -4.523 14.994 5.238 1.00 90.75 91 ALA A O 1
ATOM 758 N N . LYS A 1 92 ? -4.211 13.032 4.208 1.00 83.25 92 LYS A N 1
ATOM 759 C CA . LYS A 1 92 ? -5.615 12.829 3.805 1.00 83.25 92 LYS A CA 1
ATOM 760 C C . LYS A 1 92 ? -6.471 12.083 4.834 1.00 83.25 92 LYS A C 1
ATOM 762 O O . LYS A 1 92 ? -7.640 11.824 4.556 1.00 83.25 92 LYS A O 1
ATOM 767 N N . VAL A 1 93 ? -5.876 11.627 5.935 1.00 80.88 93 VAL A N 1
ATOM 768 C CA . VAL A 1 93 ? -6.579 10.915 7.019 1.00 80.88 93 VAL A CA 1
ATOM 769 C C . VAL A 1 93 ? -6.850 11.836 8.212 1.00 80.88 93 VAL A C 1
ATOM 771 O O . VAL A 1 93 ? -7.764 11.553 8.982 1.00 80.88 93 VAL A O 1
ATOM 774 N N . LYS A 1 94 ? -6.070 12.913 8.354 1.00 58.31 94 LYS A N 1
ATOM 775 C CA . LYS A 1 94 ? -6.309 13.998 9.314 1.00 58.31 94 LYS A CA 1
ATOM 776 C C . LYS A 1 94 ? -7.340 14.980 8.772 1.00 58.31 94 LYS A C 1
ATOM 778 O O . LYS A 1 94 ? -8.087 15.517 9.614 1.00 58.31 94 LYS A O 1
#

Radius of gyration: 13.23 Å; chains: 1; bounding box: 35×28×27 Å

Secondary structure (DSSP, 8-state):
--HHHHHHHHHHHH---B-----SS--STTTGGGB--TTBHHHHHHHHHHHHHHTT----HHHHHHHHHHHHHSSTTS--BHHHHHHHHHHTT-

Sequence (94 aa):
MSNTQKVTKWLKDNTNLSWTRTGGDEPPVKQDRLYINRSEGYEIRDFILRYYKECNLEHKGSNYEISLKKIKNFKPGEKVKTQDLLDHLAAKVK

Foldseek 3Di:
DDLLVLLLVLCVVPHPADADPPPDDDDDDPVLVQFQDLRHSVSLSVLVVVLCVVLVHDSDNVVSVVSNCLVCPDVHPDGDGSVVSSCVVSVVSD

pLDDT: mean 85.74, std 14.27, range [41.94, 96.25]